Protein AF-A0A7W1Z1H6-F1 (afdb_monomer_lite)

Sequence (82 aa):
MLVVFSVACAFAFSACASDPHGRTAGTTVDDAMITSSVKSSLIADDLVNAFAIEVETYRSTVMLSGFVETQNQIERAVDIAK

Foldseek 3Di:
DPVVVVVVPPPPPDDDPCDVVRDDPVNVVVQVVLQVQLLVLQVVDPQEDSVQWHWGGDPNDIDIDGDDDDPVNVVVSVVSSD

Structure (mmCIF, N/CA/C/O backbone):
data_AF-A0A7W1Z1H6-F1
#
_entry.id   AF-A0A7W1Z1H6-F1
#
loop_
_atom_site.group_PDB
_atom_site.id
_atom_site.type_symbol
_atom_site.label_atom_id
_atom_site.label_alt_id
_atom_site.label_comp_id
_atom_site.label_asym_id
_atom_site.label_entity_id
_atom_site.label_seq_id
_atom_site.pdbx_PDB_ins_code
_atom_site.Cartn_x
_atom_site.Cartn_y
_atom_site.Cartn_z
_atom_site.occupancy
_atom_site.B_iso_or_equiv
_atom_site.auth_seq_id
_atom_site.auth_comp_id
_atom_site.auth_asym_id
_atom_site.auth_atom_id
_atom_site.pdbx_PDB_model_num
ATOM 1 N N . MET A 1 1 ? 35.329 31.902 -34.739 1.00 51.75 1 MET A N 1
ATOM 2 C CA . MET A 1 1 ? 36.037 30.846 -33.979 1.00 51.75 1 MET A CA 1
ATOM 3 C C . MET A 1 1 ? 35.640 30.818 -32.490 1.00 51.75 1 MET A C 1
ATOM 5 O O . MET A 1 1 ? 36.457 30.456 -31.663 1.00 51.75 1 MET A O 1
ATOM 9 N N . LEU A 1 2 ? 34.390 31.172 -32.135 1.00 37.62 2 LEU A N 1
ATOM 10 C CA . LEU A 1 2 ? 33.887 31.110 -30.745 1.00 37.62 2 LEU A CA 1
ATOM 11 C C . LEU A 1 2 ? 32.480 30.480 -30.635 1.00 37.62 2 LEU A C 1
ATOM 13 O O . LEU A 1 2 ? 32.078 30.050 -29.565 1.00 37.62 2 LEU A O 1
ATOM 17 N N . VAL A 1 3 ? 31.757 30.338 -31.755 1.00 43.72 3 VAL A N 1
ATOM 18 C CA . VAL A 1 3 ? 30.370 29.826 -31.776 1.00 43.72 3 VAL A CA 1
ATOM 19 C C . VAL A 1 3 ? 30.293 28.303 -32.001 1.00 43.72 3 VAL A C 1
ATOM 21 O O . VAL A 1 3 ? 29.270 27.686 -31.742 1.00 43.72 3 VAL A O 1
ATOM 24 N N . VAL A 1 4 ? 31.390 27.666 -32.430 1.00 52.00 4 VAL A N 1
ATOM 25 C CA . VAL A 1 4 ? 31.430 26.220 -32.749 1.00 52.00 4 VAL A CA 1
ATOM 26 C C . VAL A 1 4 ? 31.656 25.352 -31.496 1.00 52.00 4 VAL A C 1
ATOM 28 O O . VAL A 1 4 ? 31.342 24.168 -31.498 1.00 52.00 4 VAL A O 1
ATOM 31 N N . PHE A 1 5 ? 32.140 25.937 -30.394 1.00 46.56 5 PHE A N 1
ATOM 32 C CA . PHE A 1 5 ? 32.489 25.195 -29.174 1.00 46.56 5 PHE A CA 1
ATOM 33 C C . PHE A 1 5 ? 31.277 24.898 -28.268 1.00 46.56 5 PHE A C 1
ATOM 35 O O . PHE A 1 5 ? 31.292 23.929 -27.519 1.00 46.56 5 PHE A O 1
ATOM 42 N N . SER A 1 6 ? 30.196 25.684 -28.364 1.00 50.09 6 SER A N 1
ATOM 43 C CA . SER A 1 6 ? 29.019 25.529 -27.492 1.00 50.09 6 SER A CA 1
ATOM 44 C C . SER A 1 6 ? 27.992 24.503 -27.991 1.00 50.09 6 SER A C 1
ATOM 46 O O . SER A 1 6 ? 27.137 24.084 -27.217 1.00 50.09 6 SER A O 1
ATOM 48 N N . VAL A 1 7 ? 28.055 24.089 -29.261 1.00 56.50 7 VAL A N 1
ATOM 49 C CA . VAL A 1 7 ? 27.098 23.130 -29.856 1.00 56.50 7 VAL A CA 1
ATOM 50 C C . VAL A 1 7 ? 27.585 21.677 -29.719 1.00 56.50 7 VAL A C 1
ATOM 52 O O . VAL A 1 7 ? 26.805 20.740 -29.852 1.00 56.50 7 VAL A O 1
ATOM 55 N N . ALA A 1 8 ? 28.856 21.467 -29.368 1.00 51.94 8 ALA A N 1
ATOM 56 C CA . ALA A 1 8 ? 29.469 20.140 -29.305 1.00 51.94 8 ALA A CA 1
ATOM 57 C C . ALA A 1 8 ? 29.191 19.348 -28.008 1.00 51.94 8 ALA A C 1
ATOM 59 O O . ALA A 1 8 ? 29.549 18.177 -27.941 1.00 51.94 8 ALA A O 1
ATOM 60 N N . CYS A 1 9 ? 28.538 19.931 -26.995 1.00 45.75 9 CYS A N 1
ATOM 61 C CA . CYS A 1 9 ? 28.313 19.259 -25.702 1.00 45.75 9 CYS A CA 1
ATOM 62 C C . CYS A 1 9 ? 26.838 18.944 -25.388 1.00 45.75 9 CYS A C 1
ATOM 64 O O . CYS A 1 9 ? 26.528 18.462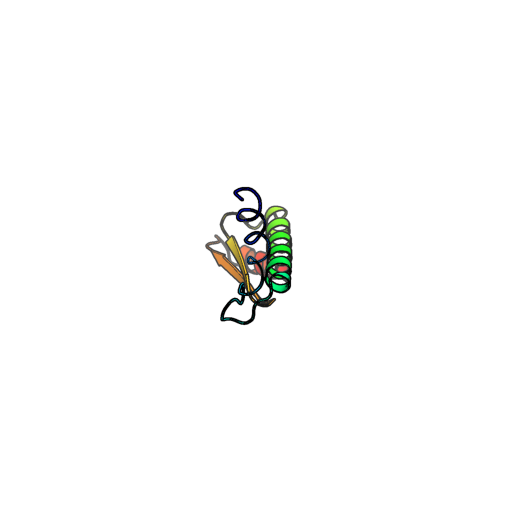 -24.304 1.00 45.75 9 CYS A O 1
ATOM 66 N N . ALA A 1 10 ? 25.914 19.186 -26.325 1.00 54.03 10 ALA A N 1
ATOM 67 C CA . ALA A 1 10 ? 24.488 18.899 -26.121 1.00 54.03 10 ALA A CA 1
ATOM 68 C C . ALA A 1 10 ? 24.089 17.439 -26.437 1.00 54.03 10 ALA A C 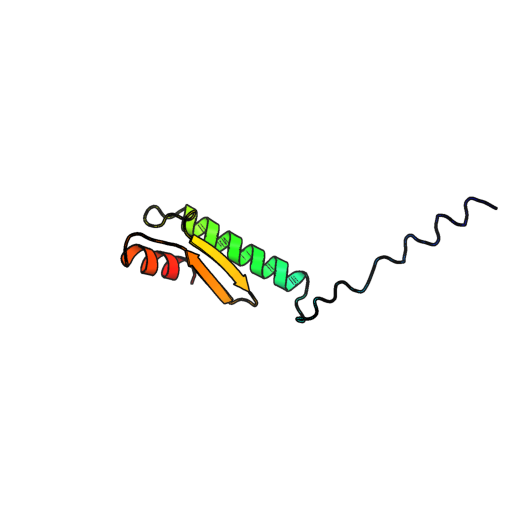1
ATOM 70 O O . ALA A 1 10 ? 22.948 17.056 -26.205 1.00 54.03 10 ALA A O 1
ATOM 71 N N . PHE A 1 11 ? 25.017 16.610 -26.929 1.00 51.12 11 PHE A N 1
ATOM 72 C CA . PHE A 1 11 ? 24.767 15.199 -27.267 1.00 51.12 11 PHE A CA 1
ATOM 73 C C . PHE A 1 11 ? 25.380 14.191 -26.276 1.00 51.12 11 PHE A C 1
ATOM 75 O O . PHE A 1 11 ? 25.351 12.992 -26.533 1.00 51.12 11 PHE A O 1
ATOM 82 N N . ALA A 1 12 ? 25.898 14.644 -25.130 1.00 55.66 12 ALA A N 1
ATOM 83 C CA . ALA A 1 12 ? 26.564 13.787 -24.141 1.00 55.66 12 ALA A CA 1
ATOM 84 C C . ALA A 1 12 ? 25.737 13.539 -22.859 1.00 55.66 12 ALA A C 1
ATOM 86 O O . ALA A 1 12 ? 26.303 13.349 -21.788 1.00 55.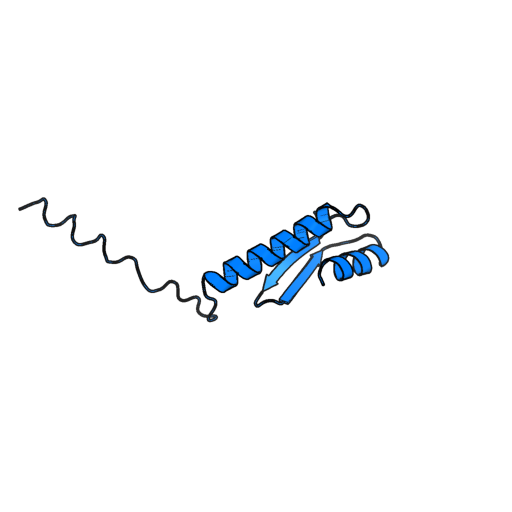66 12 ALA A O 1
ATOM 87 N N . PHE A 1 13 ? 24.401 13.529 -22.950 1.00 54.38 13 PHE A N 1
ATOM 88 C CA . PHE A 1 13 ? 23.505 13.217 -21.821 1.00 54.38 13 PHE A CA 1
ATOM 89 C C . PHE A 1 13 ? 22.572 12.040 -22.114 1.00 54.38 13 PHE A C 1
ATOM 91 O O . PHE A 1 13 ? 21.376 12.088 -21.838 1.00 54.38 13 PHE A O 1
ATOM 98 N N . SER A 1 14 ? 23.089 10.953 -22.678 1.00 64.06 14 SER A N 1
ATOM 99 C CA . SER A 1 14 ? 22.324 9.711 -22.662 1.00 64.06 14 SER A CA 1
ATOM 100 C C . SER A 1 14 ? 23.221 8.522 -22.394 1.00 64.06 14 SER A C 1
ATOM 102 O O . SER A 1 14 ? 24.331 8.451 -22.906 1.00 64.06 14 SER A O 1
ATOM 104 N N . ALA A 1 15 ? 22.683 7.597 -21.606 1.00 56.50 15 ALA A N 1
ATOM 105 C CA . ALA A 1 15 ? 23.271 6.334 -21.186 1.00 56.50 15 ALA A CA 1
ATOM 106 C C . ALA A 1 15 ? 24.270 6.417 -20.021 1.00 56.50 15 ALA A C 1
ATOM 108 O O . ALA A 1 15 ? 25.471 6.284 -20.206 1.00 56.50 15 ALA A O 1
ATOM 109 N N . CYS A 1 16 ? 23.734 6.570 -18.805 1.00 56.22 16 CYS A N 1
ATOM 110 C CA . CYS A 1 16 ? 23.965 5.643 -17.682 1.00 56.22 16 CYS A CA 1
ATOM 111 C C . CYS A 1 16 ? 22.967 5.951 -16.544 1.00 56.22 16 CYS A C 1
ATOM 113 O O . CYS A 1 16 ? 23.354 6.171 -15.404 1.00 56.22 16 CYS A O 1
ATOM 115 N N . ALA A 1 17 ? 21.662 5.964 -16.838 1.00 58.22 17 ALA A N 1
ATOM 116 C CA . ALA A 1 17 ? 20.648 5.766 -15.795 1.00 58.22 17 ALA A CA 1
ATOM 117 C C . ALA A 1 17 ? 20.410 4.254 -15.636 1.00 58.22 17 ALA A C 1
ATOM 119 O O . ALA A 1 17 ? 19.301 3.757 -15.805 1.00 58.22 17 ALA A O 1
ATOM 120 N N . SER A 1 18 ? 21.493 3.506 -15.433 1.00 52.12 18 SER A N 1
ATOM 121 C CA . SER A 1 18 ? 21.441 2.080 -15.137 1.00 52.12 18 SER A CA 1
ATOM 122 C C . SER A 1 18 ? 21.358 1.977 -13.623 1.00 52.12 18 SER A 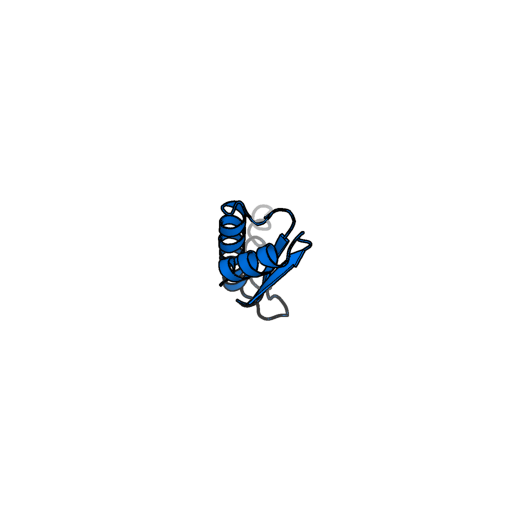C 1
ATOM 124 O O . SER A 1 18 ? 22.378 2.075 -12.942 1.00 52.12 18 SER A O 1
ATOM 126 N N . ASP A 1 19 ? 20.145 1.859 -13.090 1.00 54.97 19 ASP A N 1
ATOM 127 C CA . ASP A 1 19 ? 19.969 1.483 -11.692 1.00 54.97 19 ASP A CA 1
ATOM 128 C C . ASP A 1 19 ? 20.705 0.140 -11.475 1.00 54.97 19 ASP A C 1
ATOM 130 O O . ASP A 1 19 ? 20.445 -0.811 -12.228 1.00 54.97 19 ASP A O 1
ATOM 134 N N . PRO A 1 20 ? 21.641 0.026 -10.511 1.00 56.09 20 PRO A N 1
ATOM 135 C CA . PRO A 1 20 ? 22.412 -1.198 -10.273 1.00 56.09 20 PRO A CA 1
ATOM 136 C C . PRO A 1 20 ? 21.540 -2.436 -10.000 1.00 56.09 20 PRO A C 1
ATOM 138 O O . PRO A 1 20 ? 22.035 -3.560 -10.070 1.00 56.09 20 PRO A O 1
ATOM 141 N N . HIS A 1 21 ? 20.245 -2.248 -9.717 1.00 58.84 21 HIS A N 1
ATOM 142 C CA . HIS A 1 21 ? 19.276 -3.315 -9.478 1.00 58.84 21 HIS A CA 1
ATOM 143 C C . HIS A 1 21 ? 18.494 -3.781 -10.718 1.00 58.84 21 HIS A C 1
ATOM 145 O O . HIS A 1 21 ? 17.584 -4.601 -10.584 1.00 58.84 21 HIS A O 1
ATOM 151 N N . GLY A 1 22 ? 18.822 -3.307 -11.926 1.00 59.00 22 GLY A N 1
ATOM 152 C CA . GLY A 1 22 ? 18.141 -3.741 -13.154 1.00 59.00 22 GLY A CA 1
ATOM 153 C C . GLY A 1 22 ? 16.696 -3.241 -13.269 1.00 59.00 22 GLY A C 1
ATOM 154 O O . GLY A 1 22 ? 15.907 -3.807 -14.026 1.00 59.00 22 GLY A O 1
ATOM 155 N N . ARG A 1 23 ? 16.335 -2.185 -12.526 1.00 61.78 23 ARG A N 1
ATOM 156 C CA . ARG A 1 23 ? 15.058 -1.485 -12.701 1.00 61.78 23 ARG A CA 1
ATOM 157 C C . ARG A 1 23 ? 15.162 -0.560 -13.905 1.00 61.78 23 ARG A C 1
ATOM 159 O O . ARG A 1 23 ? 16.107 0.213 -14.036 1.00 61.78 23 ARG A O 1
ATOM 166 N N . THR A 1 24 ? 14.183 -0.649 -14.792 1.00 70.25 24 THR A N 1
ATOM 167 C CA . THR A 1 24 ? 14.041 0.297 -15.900 1.00 70.25 24 THR A CA 1
ATOM 168 C C . THR A 1 24 ? 13.145 1.450 -15.462 1.00 70.25 24 THR A C 1
ATOM 170 O O . THR A 1 24 ? 12.308 1.290 -14.570 1.00 70.25 24 THR A O 1
ATOM 173 N N . ALA A 1 25 ? 13.270 2.606 -16.118 1.00 70.00 25 ALA A N 1
ATOM 174 C CA . ALA A 1 25 ? 12.362 3.728 -15.881 1.00 70.00 25 ALA A CA 1
ATOM 175 C C . ALA A 1 25 ? 10.884 3.314 -16.039 1.00 70.00 25 ALA A C 1
ATOM 177 O O . ALA A 1 25 ? 10.049 3.763 -15.263 1.00 70.00 25 ALA A O 1
ATOM 178 N N . GLY A 1 26 ? 10.585 2.397 -16.971 1.00 72.19 26 GLY A N 1
ATOM 179 C CA . GLY A 1 26 ? 9.248 1.819 -17.149 1.00 72.19 26 GLY A CA 1
ATOM 180 C C . GLY A 1 26 ? 8.746 1.118 -15.889 1.00 72.19 26 GLY A C 1
ATOM 181 O O . GLY A 1 26 ? 7.730 1.520 -15.340 1.00 72.19 26 GLY A O 1
ATOM 182 N N . THR A 1 27 ? 9.526 0.181 -15.341 1.00 72.81 27 THR A N 1
ATOM 183 C CA . THR A 1 27 ? 9.126 -0.560 -14.130 1.00 72.81 27 THR A CA 1
ATOM 184 C C . THR A 1 27 ? 8.907 0.328 -12.903 1.00 72.81 27 THR A C 1
ATOM 186 O O . THR A 1 27 ? 8.081 0.012 -12.056 1.00 72.81 27 THR A O 1
ATOM 189 N N . THR A 1 28 ? 9.621 1.452 -12.790 1.00 77.06 28 THR A N 1
ATOM 190 C CA . THR A 1 28 ? 9.412 2.405 -11.689 1.00 77.06 28 THR A CA 1
ATOM 191 C C . THR A 1 28 ? 8.124 3.204 -11.870 1.00 77.06 28 THR A C 1
ATOM 193 O O . THR A 1 28 ? 7.424 3.457 -10.894 1.00 77.06 28 THR A O 1
ATOM 196 N N . VAL A 1 29 ? 7.798 3.594 -13.106 1.00 79.94 29 VAL A N 1
ATOM 197 C CA . VAL A 1 29 ? 6.530 4.271 -13.413 1.00 79.94 29 VAL A CA 1
ATOM 198 C C . VAL A 1 29 ? 5.354 3.320 -13.203 1.00 79.94 29 VAL A C 1
ATOM 200 O O . VAL A 1 29 ? 4.369 3.717 -12.588 1.00 79.94 29 VAL A O 1
ATOM 203 N N . ASP A 1 30 ? 5.477 2.067 -13.638 1.00 82.56 30 ASP A N 1
ATOM 204 C CA . ASP A 1 30 ? 4.455 1.038 -13.429 1.00 82.56 30 ASP A CA 1
ATOM 205 C C . ASP A 1 30 ? 4.201 0.809 -11.929 1.00 82.56 30 ASP A C 1
ATOM 207 O O . ASP A 1 30 ? 3.059 0.876 -11.470 1.00 82.56 30 ASP A O 1
ATOM 211 N N . ASP A 1 31 ? 5.263 0.640 -11.134 1.00 85.69 31 ASP A N 1
ATOM 212 C CA . ASP A 1 31 ? 5.153 0.472 -9.681 1.00 85.69 31 ASP A CA 1
ATOM 213 C C . ASP A 1 31 ? 4.558 1.729 -8.999 1.00 85.69 31 ASP A C 1
ATOM 215 O O . ASP A 1 31 ? 3.777 1.620 -8.048 1.00 85.69 31 ASP A O 1
ATOM 219 N N . ALA A 1 32 ? 4.857 2.936 -9.495 1.00 85.06 32 ALA A N 1
ATOM 220 C CA . ALA A 1 32 ? 4.257 4.177 -8.995 1.00 85.06 32 ALA A CA 1
ATOM 221 C C . ALA A 1 32 ? 2.754 4.273 -9.318 1.00 85.06 32 ALA A C 1
ATOM 223 O O . ALA A 1 32 ? 1.972 4.725 -8.479 1.00 85.06 32 ALA A O 1
ATOM 224 N N . MET A 1 33 ? 2.335 3.814 -10.501 1.00 88.75 33 MET A N 1
ATOM 225 C CA . MET A 1 33 ? 0.922 3.749 -10.889 1.00 88.75 33 MET A CA 1
ATOM 226 C C . MET A 1 33 ? 0.146 2.772 -9.998 1.00 88.75 33 MET A C 1
ATOM 228 O O . MET A 1 33 ? -0.921 3.128 -9.497 1.00 88.75 33 MET A O 1
ATOM 232 N N . ILE A 1 34 ? 0.704 1.583 -9.735 1.00 88.19 34 ILE A N 1
ATOM 233 C CA . ILE A 1 34 ? 0.125 0.599 -8.803 1.00 88.19 34 ILE A CA 1
ATOM 234 C C . ILE A 1 34 ? -0.013 1.215 -7.407 1.00 88.19 34 ILE A C 1
ATOM 236 O O . ILE A 1 34 ? -1.095 1.200 -6.823 1.00 88.19 34 ILE A O 1
ATOM 240 N N . THR A 1 35 ? 1.056 1.838 -6.909 1.00 89.38 35 THR A N 1
ATOM 241 C CA . THR A 1 35 ? 1.060 2.497 -5.595 1.00 89.38 35 THR A CA 1
ATOM 242 C C . THR A 1 35 ? -0.027 3.569 -5.501 1.00 89.38 35 THR A C 1
ATOM 244 O O . THR A 1 35 ? -0.781 3.606 -4.531 1.00 89.38 35 THR A O 1
ATOM 247 N N . SER A 1 36 ? -0.156 4.418 -6.524 1.00 89.50 36 SER A N 1
ATOM 248 C CA . SER A 1 36 ? -1.181 5.466 -6.577 1.00 89.50 36 SER A CA 1
ATOM 249 C C . SER A 1 36 ? -2.601 4.893 -6.608 1.00 89.50 36 SER A C 1
ATOM 251 O O . SER A 1 36 ? -3.491 5.414 -5.935 1.00 89.50 36 SER A O 1
ATOM 253 N N . SER A 1 37 ? -2.816 3.796 -7.341 1.00 90.19 37 SER A N 1
ATOM 254 C CA . SER A 1 37 ? -4.102 3.092 -7.408 1.00 90.19 37 SER A CA 1
ATOM 255 C C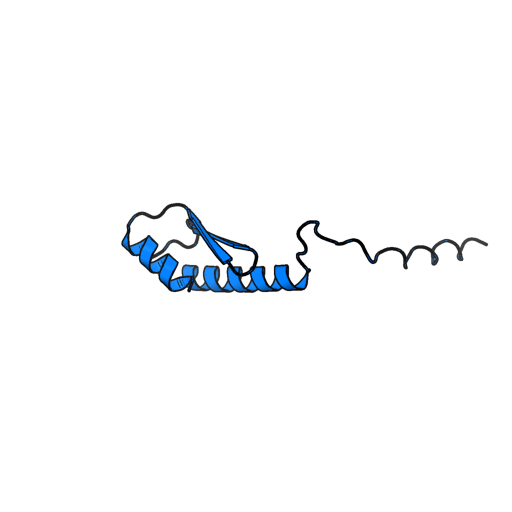 . SER A 1 37 ? -4.519 2.544 -6.043 1.00 90.19 37 SER A C 1
ATOM 257 O O . SER A 1 37 ? -5.631 2.807 -5.578 1.00 90.19 37 SER A O 1
ATOM 259 N N . VAL A 1 38 ? -3.611 1.834 -5.368 1.00 90.88 38 VAL A N 1
ATOM 260 C CA . VAL A 1 38 ? -3.861 1.282 -4.029 1.00 90.88 38 VAL A CA 1
ATOM 261 C C . VAL A 1 38 ? -4.095 2.412 -3.028 1.00 90.88 38 VAL A C 1
ATOM 263 O O . VAL A 1 38 ? -5.082 2.386 -2.300 1.00 90.88 38 VAL A O 1
ATOM 266 N N . LYS A 1 39 ? -3.257 3.458 -3.036 1.00 89.50 39 LYS A N 1
ATOM 267 C CA . LYS A 1 39 ? -3.404 4.609 -2.130 1.00 89.50 39 LYS A CA 1
ATOM 268 C C . LYS A 1 39 ? -4.729 5.339 -2.348 1.00 89.50 39 LYS A C 1
ATOM 270 O O . LYS A 1 39 ? -5.396 5.685 -1.381 1.00 89.50 39 LYS A O 1
ATOM 275 N N . SER A 1 40 ? -5.150 5.514 -3.599 1.00 91.12 40 SER A N 1
ATOM 276 C CA . SER A 1 40 ? -6.449 6.118 -3.930 1.00 91.12 40 SER A CA 1
ATOM 277 C C . SER A 1 40 ? -7.620 5.264 -3.442 1.00 91.12 40 SER A C 1
ATOM 279 O O . SER A 1 40 ? -8.587 5.798 -2.908 1.00 91.12 40 SER A O 1
ATOM 281 N N . SER A 1 41 ? -7.513 3.941 -3.578 1.00 89.75 41 SER A N 1
ATOM 282 C CA . SER A 1 41 ? -8.537 3.001 -3.113 1.00 89.75 41 SER A CA 1
ATOM 283 C C . SER A 1 41 ? -8.626 2.955 -1.585 1.00 89.75 41 SER A C 1
ATOM 285 O O . SER A 1 41 ? -9.722 2.877 -1.045 1.00 89.75 41 SER A O 1
ATOM 287 N N . LEU A 1 42 ? -7.493 3.084 -0.886 1.00 89.62 42 LEU A N 1
ATOM 288 C CA . LEU A 1 42 ? -7.458 3.225 0.572 1.00 89.62 42 LEU A CA 1
ATOM 289 C C . LEU A 1 42 ? -8.073 4.551 1.030 1.00 89.62 42 LEU A C 1
ATOM 291 O O . LEU A 1 42 ? -8.784 4.571 2.023 1.00 89.62 42 LEU A O 1
ATOM 295 N N . ILE A 1 43 ? -7.816 5.659 0.324 1.00 89.88 43 ILE A N 1
ATOM 296 C CA . ILE A 1 43 ? -8.398 6.975 0.655 1.00 89.88 43 ILE A CA 1
ATOM 297 C C . ILE A 1 43 ? -9.922 6.968 0.485 1.00 89.88 43 ILE A C 1
ATOM 299 O O . ILE A 1 43 ? -10.622 7.664 1.213 1.00 89.88 43 ILE A O 1
ATOM 303 N N . ALA A 1 44 ? -10.433 6.207 -0.483 1.00 90.31 44 ALA A N 1
ATOM 304 C CA . ALA A 1 44 ? -11.865 6.065 -0.722 1.00 90.31 44 ALA A CA 1
ATOM 305 C C . ALA A 1 44 ? -12.577 5.176 0.316 1.00 90.31 44 ALA A C 1
ATOM 307 O O . ALA A 1 44 ? -13.799 5.041 0.254 1.00 90.31 44 ALA A O 1
ATOM 308 N N . ASP A 1 45 ? -11.834 4.548 1.228 1.00 88.50 45 ASP A N 1
ATOM 309 C CA . ASP A 1 45 ? -12.368 3.626 2.214 1.00 88.50 45 ASP A CA 1
ATOM 310 C C . ASP A 1 45 ? -12.490 4.281 3.594 1.00 88.50 45 ASP A C 1
ATOM 312 O O . ASP A 1 45 ? -11.508 4.725 4.182 1.00 88.50 45 ASP A O 1
ATOM 316 N N . ASP A 1 46 ? -13.707 4.307 4.138 1.00 86.44 46 ASP A N 1
ATOM 317 C CA . ASP A 1 46 ? -13.989 4.969 5.416 1.00 86.44 46 ASP A CA 1
ATOM 318 C C . ASP A 1 46 ? -13.501 4.174 6.643 1.00 86.44 46 ASP A C 1
ATOM 320 O O . ASP A 1 46 ? -13.453 4.715 7.750 1.00 86.44 46 ASP A O 1
ATOM 324 N N . LEU A 1 47 ? -13.173 2.883 6.491 1.00 85.19 47 LEU A N 1
ATOM 325 C CA . LEU A 1 47 ? -12.745 2.041 7.613 1.00 85.19 47 LEU A CA 1
ATOM 326 C C . LEU A 1 47 ? -11.259 2.212 7.922 1.00 85.19 47 LEU A C 1
ATOM 328 O O . LEU A 1 47 ? -10.869 2.071 9.083 1.00 85.19 47 LEU A O 1
ATOM 332 N N . VAL A 1 48 ? -10.432 2.495 6.915 1.00 87.62 48 VAL A N 1
ATOM 333 C CA . VAL A 1 48 ? -8.971 2.567 7.039 1.00 87.62 48 VAL A CA 1
ATOM 334 C C . VAL A 1 48 ? -8.462 3.989 6.850 1.00 87.62 48 VAL A C 1
ATOM 336 O O . VAL A 1 48 ? -8.767 4.668 5.879 1.00 87.62 48 VAL A O 1
ATOM 339 N N . ASN A 1 49 ? -7.609 4.450 7.765 1.00 86.00 49 ASN A N 1
ATOM 340 C CA . ASN A 1 49 ? -6.949 5.736 7.587 1.00 86.00 49 ASN A CA 1
ATOM 341 C C . ASN A 1 49 ? -5.776 5.590 6.608 1.00 86.00 49 ASN A C 1
ATOM 343 O O . ASN A 1 49 ? -4.676 5.190 6.993 1.00 86.00 49 ASN A O 1
ATOM 347 N N . ALA A 1 50 ? -6.001 5.963 5.351 1.00 81.50 50 ALA A N 1
ATOM 348 C CA . ALA A 1 50 ? -4.990 5.905 4.298 1.00 81.50 50 ALA A CA 1
ATOM 349 C C . ALA A 1 50 ? -3.740 6.767 4.559 1.00 81.50 50 ALA A C 1
ATOM 351 O O . ALA A 1 50 ? -2.708 6.542 3.935 1.00 81.50 50 ALA A O 1
ATOM 352 N N . PHE A 1 51 ? -3.802 7.745 5.469 1.00 84.38 51 PHE A N 1
ATOM 353 C CA . PHE A 1 51 ? -2.635 8.541 5.865 1.00 84.38 51 PHE A CA 1
ATOM 354 C C . PHE A 1 51 ? -1.802 7.881 6.970 1.00 84.38 51 PHE A C 1
ATOM 356 O O . PHE A 1 51 ? -0.662 8.281 7.189 1.00 84.38 51 PHE A O 1
ATOM 363 N N . ALA A 1 52 ? -2.357 6.888 7.671 1.00 87.06 52 ALA A N 1
ATOM 364 C CA . ALA A 1 52 ? -1.648 6.114 8.690 1.00 87.06 52 ALA A CA 1
ATOM 365 C C . ALA A 1 52 ? -0.930 4.879 8.112 1.00 87.06 52 ALA A C 1
ATOM 367 O O . ALA A 1 52 ? -0.149 4.239 8.820 1.00 87.06 52 ALA A O 1
ATOM 368 N N . ILE A 1 53 ? -1.201 4.551 6.843 1.00 89.38 53 ILE A N 1
ATOM 369 C CA . ILE A 1 53 ? -0.654 3.400 6.124 1.00 89.38 53 ILE A CA 1
ATOM 370 C C . ILE A 1 53 ? 0.202 3.914 4.967 1.00 89.38 53 ILE A C 1
ATOM 372 O O . ILE A 1 53 ? -0.290 4.590 4.064 1.00 89.38 53 ILE A O 1
ATOM 376 N N . GLU A 1 54 ? 1.482 3.566 4.974 1.00 90.25 54 GLU A N 1
ATOM 377 C CA . GLU A 1 54 ? 2.377 3.789 3.850 1.00 90.25 54 GLU A CA 1
ATOM 378 C C . GLU A 1 54 ? 2.345 2.589 2.901 1.00 90.25 54 GLU A C 1
ATOM 380 O O . GLU A 1 54 ? 2.426 1.430 3.321 1.00 90.25 54 GLU A O 1
ATOM 385 N N . VAL A 1 55 ? 2.213 2.895 1.611 1.00 91.25 55 VAL A N 1
ATOM 386 C CA . VAL A 1 55 ? 2.145 1.921 0.521 1.00 91.25 55 VAL A CA 1
ATOM 387 C C . VAL A 1 55 ? 3.386 2.088 -0.337 1.00 91.25 55 VAL A C 1
ATOM 389 O O . VAL A 1 55 ? 3.595 3.154 -0.916 1.00 91.25 55 VAL A O 1
ATOM 392 N N . GLU A 1 56 ? 4.175 1.030 -0.466 1.00 89.06 56 GLU A N 1
ATOM 393 C CA . GLU A 1 56 ? 5.319 0.987 -1.372 1.00 89.06 56 GLU A CA 1
ATOM 394 C C . GLU A 1 56 ? 5.187 -0.202 -2.318 1.00 89.06 56 GLU A C 1
ATOM 396 O O . GLU A 1 56 ? 4.915 -1.318 -1.885 1.00 89.06 56 GLU A O 1
ATOM 401 N N . THR A 1 57 ? 5.408 0.013 -3.615 1.00 87.88 57 THR A N 1
ATOM 402 C CA . THR A 1 57 ? 5.464 -1.082 -4.592 1.00 87.88 57 THR A CA 1
ATOM 403 C C . THR A 1 57 ? 6.885 -1.247 -5.103 1.00 87.88 57 THR A C 1
ATOM 405 O O . THR A 1 57 ? 7.513 -0.302 -5.588 1.00 87.88 57 THR A O 1
ATOM 408 N N . TYR A 1 58 ? 7.398 -2.470 -5.019 1.00 85.31 58 TYR A N 1
ATOM 409 C CA . TYR A 1 58 ? 8.719 -2.816 -5.516 1.00 85.31 58 TYR A CA 1
ATOM 410 C C . TYR A 1 58 ? 8.659 -4.116 -6.309 1.00 85.31 58 TYR A C 1
ATOM 412 O O . TYR A 1 58 ? 8.336 -5.169 -5.759 1.00 85.31 58 TYR A O 1
ATOM 420 N N . ARG A 1 59 ? 8.998 -4.051 -7.605 1.00 82.31 59 ARG A N 1
ATOM 421 C CA . ARG A 1 59 ? 9.009 -5.218 -8.507 1.00 82.31 59 ARG A CA 1
ATOM 422 C C . ARG A 1 59 ? 7.652 -5.933 -8.497 1.00 82.31 59 ARG A C 1
ATOM 424 O O . ARG A 1 59 ? 7.595 -7.143 -8.278 1.00 82.31 59 ARG A O 1
ATOM 431 N N . SER A 1 60 ? 6.571 -5.168 -8.670 1.00 82.00 60 SER A N 1
ATOM 432 C CA . SER A 1 60 ? 5.188 -5.670 -8.636 1.00 82.00 60 SER A CA 1
ATOM 433 C C . SER A 1 60 ? 4.749 -6.308 -7.308 1.00 82.00 60 SER A C 1
ATOM 435 O O . SER A 1 60 ? 3.709 -6.957 -7.256 1.00 82.00 60 SER A O 1
ATOM 437 N N . THR A 1 61 ? 5.518 -6.139 -6.229 1.00 85.75 61 THR A N 1
ATOM 438 C CA . THR A 1 61 ? 5.123 -6.547 -4.876 1.00 85.75 61 THR A CA 1
ATOM 439 C C . THR A 1 61 ? 4.722 -5.311 -4.087 1.00 85.75 61 THR A C 1
ATOM 441 O O . THR A 1 61 ? 5.529 -4.393 -3.944 1.00 85.75 61 THR A O 1
ATOM 444 N N . VAL A 1 62 ? 3.488 -5.292 -3.585 1.00 91.38 62 VAL A N 1
ATOM 445 C CA . VAL A 1 62 ? 2.973 -4.208 -2.741 1.00 91.38 62 VAL A CA 1
ATOM 446 C C . VAL A 1 62 ? 3.299 -4.510 -1.282 1.00 91.38 62 VAL A C 1
ATOM 448 O O . VAL A 1 62 ? 2.983 -5.581 -0.765 1.00 91.38 62 VAL A O 1
ATOM 451 N N . MET A 1 63 ? 3.930 -3.551 -0.622 1.00 91.00 63 MET A N 1
ATOM 452 C CA . MET A 1 63 ? 4.223 -3.548 0.800 1.00 91.00 63 MET A CA 1
ATOM 453 C C . MET A 1 63 ? 3.348 -2.493 1.470 1.00 91.00 63 MET A C 1
ATOM 455 O O . MET A 1 63 ? 3.354 -1.326 1.081 1.00 91.00 63 MET A O 1
ATOM 459 N N . LEU A 1 64 ? 2.613 -2.913 2.494 1.00 92.12 64 LEU A N 1
ATOM 460 C CA . LEU A 1 64 ? 1.848 -2.029 3.364 1.00 92.12 64 LEU A CA 1
ATOM 461 C C . LEU A 1 64 ? 2.554 -1.958 4.716 1.00 92.12 64 LEU A C 1
ATOM 463 O O . LEU A 1 64 ? 2.896 -2.992 5.292 1.00 92.12 64 LEU A O 1
ATOM 467 N N . SER A 1 65 ? 2.759 -0.754 5.235 1.00 90.19 65 SER A N 1
ATOM 468 C CA . SER A 1 65 ? 3.341 -0.537 6.562 1.00 90.19 65 SER A CA 1
ATOM 469 C C . SER A 1 65 ? 2.623 0.597 7.283 1.00 90.19 65 SER A C 1
ATOM 471 O O . SER A 1 65 ? 2.060 1.473 6.641 1.00 90.19 65 SER A O 1
ATOM 473 N N . GLY A 1 66 ? 2.597 0.586 8.613 1.00 89.88 66 GLY A N 1
ATOM 474 C CA . GLY A 1 66 ? 1.916 1.623 9.389 1.00 89.88 66 GLY A CA 1
ATOM 475 C C . GLY A 1 66 ? 1.228 1.081 10.631 1.00 89.88 66 GLY A C 1
ATOM 476 O O . GLY A 1 66 ? 1.458 -0.059 11.040 1.00 89.88 66 GLY A O 1
ATOM 477 N N . PHE A 1 67 ? 0.383 1.918 11.228 1.00 89.69 67 PHE A N 1
ATOM 478 C CA . PHE A 1 67 ? -0.357 1.593 12.444 1.00 89.69 67 PHE A CA 1
ATOM 479 C C . PHE A 1 67 ? -1.856 1.737 12.201 1.00 89.69 67 PHE A C 1
ATOM 481 O O . PHE A 1 67 ? -2.312 2.736 11.650 1.00 89.69 67 PHE A O 1
ATOM 488 N N . VAL A 1 68 ? -2.618 0.742 12.648 1.00 88.94 68 VAL A N 1
ATOM 489 C CA . VAL A 1 68 ? -4.082 0.733 12.602 1.00 88.94 68 VAL A CA 1
ATOM 490 C C . VAL A 1 68 ? -4.633 0.306 13.959 1.00 88.94 68 VAL A C 1
ATOM 492 O O . VAL A 1 68 ? -3.936 -0.324 14.754 1.00 88.94 68 VAL A O 1
ATOM 495 N N . GLU A 1 69 ? -5.875 0.677 14.244 1.00 89.06 69 GLU A N 1
ATOM 496 C CA . GLU A 1 69 ? -6.485 0.528 15.568 1.00 89.06 69 GLU A CA 1
ATOM 497 C C . GLU A 1 69 ? -7.074 -0.868 15.787 1.00 89.06 69 GLU A C 1
ATOM 499 O O . GLU A 1 69 ? -7.152 -1.344 16.921 1.00 89.06 69 GLU A O 1
ATOM 504 N N . THR A 1 70 ? -7.501 -1.539 14.712 1.00 92.12 70 THR A N 1
ATOM 505 C CA . THR A 1 70 ? -8.194 -2.830 14.800 1.00 92.12 70 THR A CA 1
ATOM 506 C C . THR A 1 70 ? -7.715 -3.834 13.755 1.00 92.12 70 THR A C 1
ATOM 508 O O . THR A 1 70 ? -7.245 -3.474 12.679 1.00 92.12 70 THR A O 1
ATOM 511 N N . GLN A 1 71 ? -7.908 -5.124 14.041 1.00 90.12 71 GLN A N 1
ATOM 512 C CA . GLN A 1 71 ? -7.604 -6.200 13.093 1.00 90.12 71 GLN A CA 1
ATOM 513 C C . GLN A 1 71 ? -8.445 -6.105 11.806 1.00 90.12 71 GLN A C 1
ATOM 515 O O . GLN A 1 71 ? -7.952 -6.411 10.725 1.00 90.12 71 GLN A O 1
ATOM 520 N N . ASN A 1 72 ? -9.691 -5.629 11.904 1.00 91.75 72 ASN A N 1
ATOM 521 C CA . ASN A 1 72 ? -10.578 -5.464 10.751 1.00 91.75 72 ASN A CA 1
ATOM 522 C C . ASN A 1 72 ? -10.003 -4.468 9.725 1.00 91.75 72 ASN A C 1
ATOM 524 O O . ASN A 1 72 ? -10.065 -4.708 8.523 1.00 91.75 72 ASN A O 1
ATOM 528 N N . GLN A 1 73 ? -9.359 -3.398 10.203 1.00 90.00 73 GLN A N 1
ATOM 529 C CA . GLN A 1 73 ? -8.665 -2.432 9.348 1.00 90.00 73 GLN A CA 1
ATOM 530 C C . GLN A 1 73 ? -7.491 -3.061 8.591 1.00 90.00 73 GLN A C 1
ATOM 532 O O . GLN A 1 73 ? -7.280 -2.740 7.424 1.00 90.00 73 GLN A O 1
ATOM 537 N N . ILE A 1 74 ? -6.758 -3.989 9.217 1.00 89.44 74 ILE A N 1
ATOM 538 C CA . ILE A 1 74 ? -5.676 -4.732 8.550 1.00 89.44 74 ILE A CA 1
ATOM 539 C C . ILE A 1 74 ? -6.249 -5.567 7.408 1.00 89.44 74 I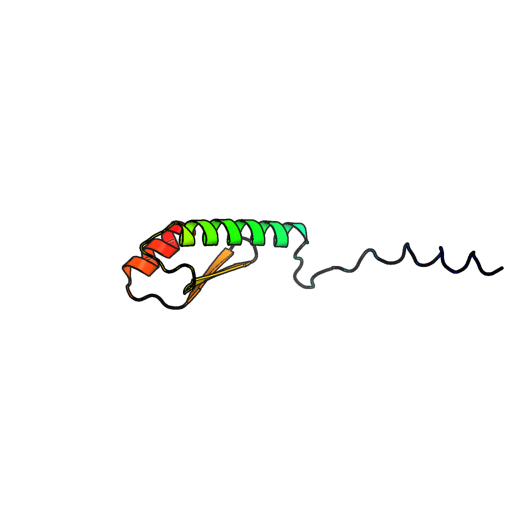LE A C 1
ATOM 541 O O . ILE A 1 74 ? -5.769 -5.493 6.281 1.00 89.44 74 ILE A O 1
ATOM 545 N N . GLU A 1 75 ? -7.291 -6.345 7.692 1.00 92.56 75 GLU A N 1
ATOM 546 C CA . GLU A 1 75 ? -7.931 -7.211 6.700 1.00 92.56 75 GLU A CA 1
ATOM 547 C C . GLU A 1 75 ? -8.483 -6.403 5.525 1.00 92.56 75 GLU A C 1
ATOM 549 O O . GLU A 1 75 ? -8.277 -6.777 4.371 1.00 92.56 75 GLU A O 1
ATOM 554 N N . ARG A 1 76 ? -9.110 -5.257 5.811 1.00 91.44 76 ARG A N 1
ATOM 555 C CA . ARG A 1 76 ? -9.636 -4.355 4.788 1.00 91.44 76 ARG A CA 1
ATOM 556 C C . ARG A 1 76 ? -8.533 -3.741 3.928 1.00 91.44 76 ARG A C 1
ATOM 558 O O . ARG A 1 76 ? -8.657 -3.747 2.708 1.00 91.44 76 ARG A O 1
ATOM 565 N N . ALA A 1 77 ? -7.447 -3.262 4.535 1.00 90.25 77 ALA A N 1
ATOM 566 C CA . ALA A 1 77 ? -6.312 -2.704 3.799 1.00 90.25 77 ALA A CA 1
ATOM 567 C C . ALA A 1 77 ? -5.648 -3.748 2.886 1.00 90.25 77 ALA A C 1
ATOM 569 O O . ALA A 1 77 ? -5.293 -3.439 1.751 1.00 90.25 77 ALA A O 1
ATOM 570 N N . VAL A 1 78 ? -5.526 -4.994 3.358 1.00 90.25 78 VAL A N 1
ATOM 571 C CA . VAL A 1 78 ? -5.023 -6.112 2.547 1.00 90.25 78 VAL A CA 1
ATOM 572 C C . VAL A 1 78 ? -5.971 -6.427 1.395 1.00 90.25 78 VAL A C 1
ATOM 574 O O . VAL A 1 78 ? -5.503 -6.706 0.299 1.00 90.25 78 VAL A O 1
ATOM 577 N N . ASP A 1 79 ? -7.286 -6.387 1.615 1.00 91.81 79 ASP A N 1
ATOM 578 C CA . ASP A 1 79 ? -8.266 -6.663 0.561 1.00 91.81 79 ASP A CA 1
ATOM 579 C C . ASP A 1 79 ? -8.259 -5.601 -0.545 1.00 91.81 79 ASP A C 1
ATOM 581 O O . ASP A 1 79 ? -8.362 -5.940 -1.718 1.00 91.81 79 ASP A O 1
ATOM 585 N N . ILE A 1 80 ? -8.048 -4.335 -0.176 1.00 89.62 80 ILE A N 1
ATOM 586 C CA . ILE A 1 80 ? -7.914 -3.209 -1.113 1.00 89.62 80 ILE A CA 1
ATOM 587 C C . ILE A 1 80 ? -6.624 -3.296 -1.945 1.00 89.62 80 ILE A C 1
ATOM 589 O O . ILE A 1 80 ? -6.582 -2.803 -3.069 1.00 89.62 80 ILE A O 1
ATOM 593 N N . ALA A 1 81 ? -5.563 -3.892 -1.399 1.00 87.00 81 ALA A N 1
ATOM 594 C CA . ALA A 1 81 ? -4.254 -3.975 -2.046 1.00 87.00 81 ALA A CA 1
ATOM 595 C C . ALA A 1 81 ? -4.061 -5.208 -2.953 1.00 87.00 81 ALA A C 1
ATOM 597 O O . ALA A 1 81 ? -2.957 -5.399 -3.470 1.00 87.00 81 ALA A O 1
ATOM 598 N N . LYS A 1 82 ? -5.090 -6.048 -3.118 1.00 81.69 82 LYS A N 1
ATOM 599 C CA . LYS A 1 82 ? -5.101 -7.179 -4.063 1.00 81.69 82 LYS A CA 1
ATOM 600 C C . LYS A 1 82 ? -5.389 -6.718 -5.488 1.00 81.69 82 LYS A C 1
ATOM 602 O O . LYS A 1 82 ? -4.815 -7.348 -6.403 1.00 81.69 82 LYS A O 1
#

Radius of gyration: 20.97 Å; chains: 1; bounding box: 50×38×50 Å

Secondary structure (DSSP, 8-state):
--SSSSSTTTT---S----TT---HHHHHHHHHHHHHHHHHHHT-SSS-TTTEEEEEETTEEEEEE--SSHHHHHHHHHHT-

pLDDT: mean 77.58, std 16.05, range [37.62, 92.56]